Protein AF-A0A959ECT2-F1 (afdb_monomer)

pLDDT: mean 90.68, std 5.18, range [66.0, 97.31]

Secondary structure (DSSP, 8-state):
-HHHHHHHHHHTHHHHHHHHHHHHHHHHHHHHHHHH--SS--HHHHHHHHHHHHTT----HHHHHHHHHHHHHHHHHHHHHHHHHHHHHHHHHT-

Sequence (95 aa):
MVGFGLFQVASDFKGSLKGILGFGFLLVIFFITYSMASGEATPYIQGAIDKFETAGAVFTSNNLKFISGGISTAVALVVIAAVAFIFAEVRNLFK

Structure (mmCIF, N/CA/C/O backbone):
data_AF-A0A959ECT2-F1
#
_entry.id   AF-A0A959ECT2-F1
#
loop_
_atom_site.group_PDB
_atom_site.id
_atom_site.type_symbol
_atom_site.label_atom_id
_atom_site.label_alt_id
_atom_site.label_com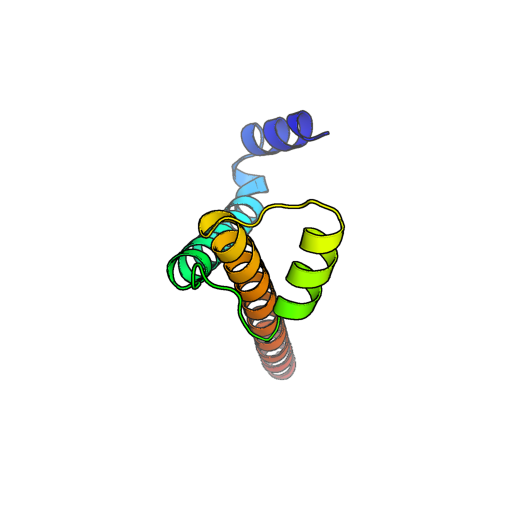p_id
_atom_site.label_asym_id
_atom_site.label_entity_id
_atom_site.label_seq_id
_atom_site.pdbx_PDB_ins_code
_atom_site.Cartn_x
_atom_site.Cartn_y
_atom_site.Cartn_z
_atom_site.occupancy
_atom_site.B_iso_or_equiv
_atom_site.auth_seq_id
_atom_site.auth_comp_id
_atom_site.auth_asym_id
_atom_site.auth_atom_id
_atom_site.pdbx_PDB_model_num
ATOM 1 N N . MET A 1 1 ? 15.638 9.312 9.270 1.00 66.00 1 MET A N 1
ATOM 2 C CA . MET A 1 1 ? 15.541 8.440 8.073 1.00 66.00 1 MET A CA 1
ATOM 3 C C . MET A 1 1 ? 14.621 9.024 7.001 1.00 66.00 1 MET A C 1
ATOM 5 O O . MET A 1 1 ? 15.066 9.141 5.871 1.00 66.00 1 MET A O 1
ATOM 9 N N . VAL A 1 2 ? 13.406 9.483 7.336 1.00 79.31 2 VAL A N 1
ATOM 10 C CA . VAL A 1 2 ? 12.469 10.094 6.360 1.00 79.31 2 VAL A CA 1
ATOM 11 C C . VAL A 1 2 ?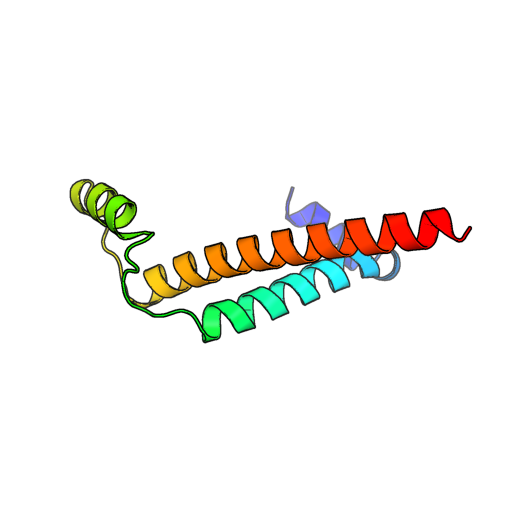 13.047 11.338 5.658 1.00 79.31 2 VAL A C 1
ATOM 13 O O . VAL A 1 2 ? 12.985 11.429 4.438 1.00 79.31 2 VAL A O 1
ATOM 16 N N . GLY A 1 3 ? 13.689 12.256 6.394 1.00 83.69 3 GLY A N 1
ATOM 17 C CA . GLY A 1 3 ? 14.266 13.480 5.808 1.00 83.69 3 GLY A CA 1
ATOM 18 C C . GLY A 1 3 ? 15.392 13.241 4.793 1.00 83.69 3 GLY A C 1
ATOM 19 O O . GLY A 1 3 ? 15.474 13.947 3.796 1.00 83.69 3 GLY A O 1
ATOM 20 N N . PHE A 1 4 ? 16.215 12.207 4.995 1.00 87.12 4 PHE A N 1
ATOM 21 C CA . PHE A 1 4 ? 17.266 11.826 4.044 1.00 87.12 4 PHE A CA 1
ATOM 22 C C . PHE A 1 4 ? 16.674 11.270 2.740 1.00 87.12 4 PHE A C 1
ATOM 24 O O . PHE A 1 4 ? 17.104 11.658 1.660 1.00 87.12 4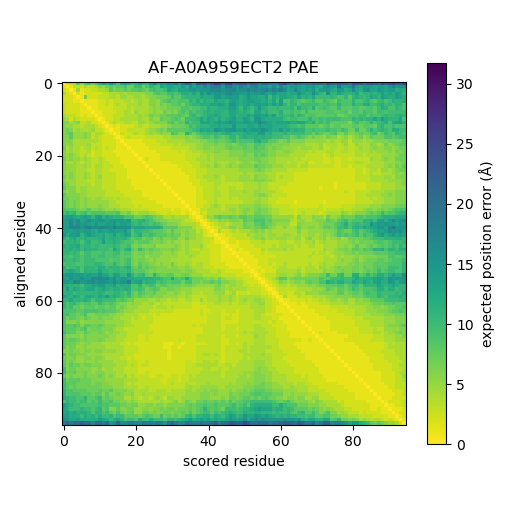 PHE A O 1
ATOM 31 N N . GLY A 1 5 ? 15.636 10.429 2.834 1.00 83.69 5 GLY A N 1
ATOM 32 C CA . GLY A 1 5 ? 14.927 9.922 1.656 1.00 83.69 5 GLY A CA 1
ATOM 33 C C . GLY A 1 5 ? 14.272 11.039 0.839 1.00 83.69 5 GLY A C 1
ATOM 34 O O . GLY A 1 5 ? 14.384 11.052 -0.383 1.00 83.69 5 GLY A O 1
ATOM 35 N N . LEU A 1 6 ? 13.658 12.023 1.506 1.00 87.19 6 LEU A N 1
ATOM 36 C CA . LEU A 1 6 ? 13.087 13.197 0.835 1.00 87.19 6 LEU A CA 1
ATOM 37 C C . LEU A 1 6 ? 14.161 14.074 0.176 1.00 87.19 6 LEU A C 1
ATOM 39 O O . LEU A 1 6 ? 13.968 14.516 -0.954 1.00 87.19 6 LEU A O 1
ATOM 43 N N . PHE A 1 7 ? 15.301 14.286 0.843 1.00 90.31 7 PHE A N 1
ATOM 44 C CA . PHE A 1 7 ? 16.436 15.007 0.261 1.00 90.31 7 PHE A CA 1
ATOM 45 C C . PHE A 1 7 ? 16.950 14.308 -1.000 1.00 90.31 7 PHE A C 1
ATOM 47 O O . PHE A 1 7 ? 17.151 1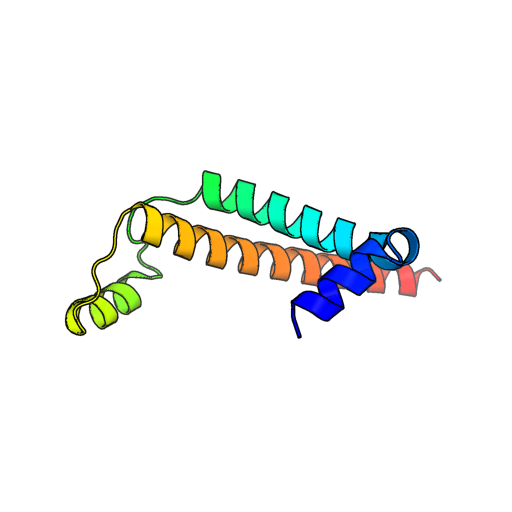4.954 -2.019 1.00 90.31 7 PHE A O 1
ATOM 54 N N . GLN A 1 8 ? 17.085 12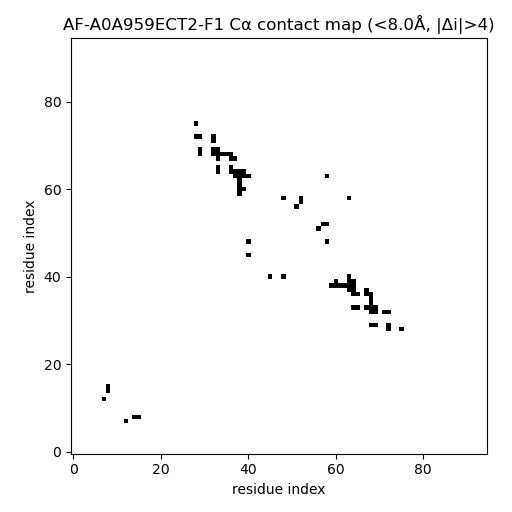.983 -0.971 1.00 84.50 8 GLN A N 1
ATOM 55 C CA . GLN A 1 8 ? 17.578 12.218 -2.111 1.00 84.50 8 GLN A CA 1
ATOM 56 C C . GLN A 1 8 ? 16.606 12.231 -3.300 1.00 84.50 8 GLN A C 1
ATOM 58 O O . GLN A 1 8 ? 17.044 12.363 -4.439 1.00 84.50 8 GLN A O 1
ATOM 63 N N . VAL A 1 9 ? 15.294 12.194 -3.043 1.00 87.69 9 VAL A N 1
ATOM 64 C CA . VAL A 1 9 ? 14.269 12.380 -4.084 1.00 87.69 9 VAL A CA 1
ATOM 65 C C . VAL A 1 9 ? 14.323 13.787 -4.688 1.00 87.69 9 VAL A C 1
ATOM 67 O O . VAL A 1 9 ? 14.155 13.937 -5.896 1.00 87.69 9 VAL A O 1
ATOM 70 N N . ALA A 1 10 ? 14.573 14.816 -3.874 1.00 87.44 10 ALA A N 1
ATOM 71 C CA . ALA A 1 10 ? 14.688 16.193 -4.351 1.00 87.44 10 ALA A CA 1
ATOM 72 C C . ALA A 1 10 ? 15.991 16.441 -5.134 1.00 87.44 10 ALA A C 1
ATOM 74 O O . ALA A 1 10 ? 15.973 17.117 -6.160 1.00 87.44 10 ALA A O 1
ATOM 75 N N . SER A 1 11 ? 17.117 15.892 -4.670 1.00 90.56 11 SER A N 1
ATOM 76 C CA . SER A 1 11 ? 18.431 16.065 -5.298 1.00 90.56 11 SER A CA 1
ATOM 77 C C . SER A 1 11 ? 18.617 15.219 -6.559 1.00 90.56 11 SER A C 1
ATOM 79 O O . SER A 1 11 ? 19.281 15.673 -7.487 1.00 90.56 11 SER A O 1
ATOM 81 N N . ASP A 1 12 ? 18.017 14.026 -6.628 1.00 90.69 12 ASP A N 1
ATOM 82 C CA . ASP A 1 12 ? 18.014 13.167 -7.818 1.00 90.69 12 ASP A CA 1
ATOM 83 C C . ASP A 1 12 ? 16.583 12.824 -8.252 1.00 90.69 12 ASP A C 1
ATOM 85 O O . ASP A 1 12 ? 16.107 11.681 -8.204 1.00 90.69 12 ASP A O 1
ATOM 89 N N . PHE A 1 13 ? 15.872 13.861 -8.689 1.00 88.88 13 PHE A N 1
ATOM 90 C CA . PHE A 1 13 ? 14.485 13.746 -9.129 1.00 88.88 13 PHE A CA 1
ATOM 91 C C . PHE A 1 13 ? 14.333 12.815 -10.338 1.00 88.88 13 PHE A C 1
ATOM 93 O O . PHE A 1 13 ? 13.396 12.016 -10.415 1.00 88.88 13 PHE A O 1
ATOM 100 N N . LYS A 1 14 ? 15.278 12.883 -11.285 1.00 89.44 14 LYS A N 1
ATOM 101 C CA . LYS A 1 14 ? 15.239 12.072 -12.507 1.00 89.44 14 LYS A CA 1
ATOM 102 C C . LYS A 1 14 ? 15.499 10.595 -12.204 1.00 89.44 14 LYS A C 1
ATOM 104 O O . LYS A 1 14 ? 14.786 9.750 -12.744 1.00 89.44 14 LYS A O 1
ATOM 109 N N . GLY A 1 15 ? 16.458 10.278 -11.329 1.00 89.31 15 GLY A N 1
ATOM 110 C CA . GLY A 1 15 ? 16.704 8.912 -10.863 1.00 89.31 15 GLY A CA 1
ATOM 111 C C . GLY A 1 15 ? 15.533 8.345 -10.058 1.00 89.31 15 GLY A C 1
ATOM 112 O O . GLY A 1 15 ? 15.184 7.171 -10.193 1.00 89.31 15 GLY A O 1
ATOM 113 N N . SER A 1 16 ? 14.842 9.204 -9.309 1.00 91.19 16 SER A N 1
ATOM 114 C CA . SER A 1 16 ? 13.697 8.833 -8.469 1.00 91.19 16 SER A CA 1
ATOM 115 C C . SER A 1 16 ? 12.371 8.708 -9.227 1.00 91.19 16 SER A C 1
ATOM 117 O O . SER A 1 16 ? 11.384 8.238 -8.657 1.00 91.19 16 SER A O 1
ATOM 119 N N . LEU A 1 17 ? 12.321 9.077 -10.512 1.00 91.94 17 LEU A N 1
ATOM 120 C CA . LEU A 1 17 ? 11.077 9.204 -11.277 1.00 91.94 17 LEU A CA 1
ATOM 121 C C . LEU A 1 17 ? 10.228 7.923 -11.283 1.00 91.94 17 LEU A C 1
ATOM 123 O O . LEU A 1 17 ? 9.010 7.995 -11.154 1.00 91.94 17 LEU A O 1
ATOM 127 N N . LYS A 1 18 ? 10.852 6.741 -11.372 1.00 89.69 18 LYS A N 1
ATOM 128 C CA . LYS A 1 18 ? 10.126 5.458 -11.311 1.00 89.69 18 LYS A CA 1
ATOM 129 C C . LYS A 1 18 ? 9.460 5.234 -9.951 1.00 89.69 18 LYS A C 1
ATOM 131 O O . LYS A 1 18 ? 8.328 4.763 -9.903 1.00 89.69 18 LYS A O 1
ATOM 136 N N . GLY A 1 19 ? 10.144 5.591 -8.863 1.00 89.06 19 GLY A N 1
ATOM 137 C CA . GLY A 1 19 ? 9.597 5.506 -7.509 1.00 89.06 19 GLY A CA 1
ATOM 138 C C . GLY A 1 19 ? 8.456 6.498 -7.294 1.00 89.06 19 GLY A C 1
ATOM 139 O O . GLY A 1 19 ? 7.414 6.125 -6.765 1.00 89.06 19 GLY A O 1
ATOM 140 N N . ILE A 1 20 ? 8.614 7.731 -7.788 1.00 92.25 20 ILE A N 1
ATOM 141 C CA . ILE A 1 20 ? 7.575 8.769 -7.737 1.00 92.25 20 ILE A CA 1
ATOM 142 C C . ILE A 1 20 ? 6.332 8.328 -8.515 1.00 92.25 20 ILE A C 1
ATOM 144 O O . ILE A 1 20 ? 5.224 8.427 -7.996 1.00 92.25 20 ILE A O 1
ATOM 148 N N . LEU A 1 21 ? 6.500 7.804 -9.732 1.00 94.06 21 LEU A N 1
ATOM 149 C CA . LEU A 1 21 ? 5.388 7.301 -10.542 1.00 94.06 21 LEU A CA 1
ATOM 150 C C . LEU A 1 21 ? 4.691 6.108 -9.878 1.00 94.06 21 LEU A C 1
ATOM 152 O O . LEU A 1 21 ? 3.465 6.067 -9.850 1.00 94.06 21 LEU A O 1
ATOM 156 N N . GLY A 1 22 ? 5.450 5.170 -9.301 1.00 92.81 22 GLY A N 1
ATOM 157 C CA . GLY A 1 22 ? 4.884 4.043 -8.554 1.00 92.81 22 GLY A CA 1
ATOM 158 C C . GLY A 1 22 ? 4.082 4.493 -7.330 1.00 92.81 22 GLY A C 1
ATOM 159 O O . GLY A 1 22 ? 2.963 4.030 -7.116 1.00 92.81 22 GLY A O 1
ATOM 160 N N . PHE A 1 23 ? 4.610 5.448 -6.562 1.00 92.94 23 PHE A N 1
ATOM 161 C CA . PHE A 1 23 ? 3.906 6.031 -5.422 1.00 92.94 23 PHE A CA 1
ATOM 162 C C . PHE A 1 23 ? 2.659 6.816 -5.852 1.00 92.94 23 PHE A C 1
ATOM 164 O O . PHE A 1 23 ? 1.596 6.653 -5.261 1.00 92.94 23 PHE A O 1
ATOM 171 N N . GLY A 1 24 ? 2.755 7.612 -6.919 1.00 96.06 24 GLY A N 1
ATOM 172 C CA . GLY A 1 24 ? 1.616 8.326 -7.492 1.00 96.06 24 GLY A CA 1
ATOM 173 C C . GLY A 1 24 ? 0.508 7.376 -7.948 1.00 96.06 24 GLY A C 1
ATOM 174 O O . GLY A 1 24 ? -0.659 7.600 -7.643 1.00 96.06 24 GLY A O 1
ATOM 175 N N . PHE A 1 25 ? 0.864 6.271 -8.604 1.00 95.38 25 PHE A N 1
ATOM 176 C CA . PHE A 1 25 ? -0.089 5.235 -8.996 1.00 95.38 25 PHE A CA 1
ATOM 177 C C . PHE A 1 25 ? -0.776 4.585 -7.784 1.00 95.38 25 PHE A C 1
ATOM 179 O O . PHE A 1 25 ? -1.996 4.419 -7.784 1.00 95.38 25 PHE A O 1
ATOM 186 N N . LEU A 1 26 ? -0.023 4.290 -6.718 1.00 95.06 26 LEU A N 1
ATOM 187 C CA . LEU A 1 26 ? -0.583 3.798 -5.458 1.00 95.06 26 LEU A CA 1
ATOM 188 C C . LEU A 1 26 ? -1.581 4.795 -4.860 1.00 95.06 26 LEU A C 1
ATOM 190 O O . LEU A 1 26 ? -2.671 4.389 -4.461 1.00 95.06 26 LEU A O 1
ATOM 194 N N . LEU A 1 27 ? -1.244 6.088 -4.832 1.00 95.94 27 LEU A N 1
ATOM 195 C CA . LEU A 1 27 ? -2.149 7.129 -4.341 1.00 95.94 27 LEU A CA 1
ATOM 196 C C . LEU A 1 27 ? -3.436 7.211 -5.163 1.00 95.94 27 LEU A C 1
ATOM 198 O O . LEU A 1 27 ? -4.503 7.396 -4.586 1.00 95.94 27 LEU A O 1
ATOM 202 N N . VAL A 1 28 ? -3.361 7.038 -6.484 1.00 96.81 28 VAL A N 1
ATOM 203 C CA . VAL A 1 28 ? -4.547 7.006 -7.353 1.00 96.81 28 VAL A CA 1
ATOM 204 C C . VAL A 1 28 ? -5.445 5.816 -7.008 1.00 96.81 28 VAL A C 1
ATOM 206 O O . VAL A 1 28 ? -6.646 6.000 -6.821 1.00 96.81 28 VAL A O 1
ATOM 209 N N . ILE A 1 29 ? -4.885 4.611 -6.860 1.00 96.06 29 ILE A N 1
ATOM 210 C CA . ILE A 1 29 ? -5.665 3.424 -6.463 1.00 96.06 29 ILE A CA 1
ATOM 211 C C . ILE A 1 29 ? -6.286 3.628 -5.080 1.00 96.06 29 ILE A C 1
ATOM 213 O O . ILE A 1 29 ? -7.473 3.353 -4.886 1.00 96.06 29 ILE A O 1
ATOM 217 N N . PHE A 1 30 ? -5.505 4.135 -4.126 1.00 95.31 30 PHE A N 1
ATOM 218 C CA . PHE A 1 30 ? -6.002 4.422 -2.787 1.00 95.31 30 PHE A CA 1
ATOM 219 C C . PHE A 1 30 ? -7.134 5.444 -2.818 1.00 95.31 30 PHE A C 1
ATOM 221 O O . PHE A 1 30 ? -8.164 5.235 -2.193 1.00 95.31 30 PHE A O 1
ATOM 228 N N . PHE A 1 31 ? -7.000 6.514 -3.599 1.00 96.00 31 PHE A N 1
ATOM 229 C CA . PHE A 1 31 ? -8.040 7.525 -3.727 1.00 96.00 31 PHE A CA 1
ATOM 230 C C . PHE A 1 31 ? -9.338 6.958 -4.314 1.00 96.00 31 PHE A C 1
ATOM 232 O O . PHE A 1 31 ? -10.418 7.268 -3.809 1.00 96.00 31 PHE A O 1
ATOM 239 N N . ILE A 1 32 ? -9.249 6.105 -5.339 1.00 95.50 32 ILE A N 1
ATOM 240 C CA . ILE A 1 32 ? -10.416 5.451 -5.950 1.00 95.50 32 ILE A CA 1
ATOM 241 C C . ILE A 1 32 ? -11.095 4.528 -4.934 1.00 95.50 32 ILE A C 1
ATOM 243 O O . ILE A 1 32 ? -12.286 4.667 -4.662 1.00 95.50 32 ILE A O 1
ATOM 247 N N . THR A 1 33 ? -10.335 3.615 -4.331 1.00 93.88 33 THR A N 1
ATOM 248 C CA . THR A 1 33 ? -10.876 2.633 -3.378 1.00 93.88 33 THR A CA 1
ATOM 249 C C . THR A 1 33 ? -11.402 3.288 -2.104 1.00 93.88 33 THR A C 1
ATOM 251 O O . THR A 1 33 ? -12.466 2.909 -1.626 1.00 93.88 33 THR A O 1
ATOM 254 N N . TYR A 1 34 ? -10.724 4.315 -1.585 1.00 92.69 34 TYR A N 1
ATOM 255 C CA . TYR A 1 34 ? -11.215 5.128 -0.479 1.00 92.69 34 TYR A CA 1
ATOM 256 C C . TYR A 1 34 ? -12.509 5.838 -0.862 1.00 92.69 34 TYR A C 1
ATOM 258 O O . TYR A 1 34 ? -13.470 5.777 -0.109 1.00 92.69 34 TYR A O 1
ATOM 266 N N . SER A 1 35 ? -12.581 6.472 -2.036 1.00 92.94 35 SER A N 1
ATOM 267 C CA . SER A 1 35 ? -13.799 7.150 -2.503 1.00 92.94 35 SER A CA 1
ATOM 268 C C . SER A 1 35 ? -15.000 6.203 -2.576 1.00 92.94 35 SER A C 1
ATOM 270 O O . SER A 1 35 ? -16.100 6.602 -2.192 1.00 92.94 35 SER A O 1
ATOM 272 N N . MET A 1 36 ? -14.766 4.953 -2.988 1.00 90.38 36 MET A N 1
ATOM 273 C CA . MET A 1 36 ? -15.769 3.886 -3.081 1.00 90.38 36 MET A CA 1
ATOM 274 C C . MET A 1 36 ? -16.080 3.185 -1.749 1.00 90.38 36 MET A C 1
ATOM 276 O O . MET A 1 36 ? -17.094 2.498 -1.655 1.00 90.38 36 MET A O 1
ATOM 280 N N . ALA A 1 37 ? -15.229 3.321 -0.730 1.00 89.19 37 ALA A N 1
ATOM 281 C CA . ALA A 1 37 ? -15.408 2.626 0.537 1.00 89.19 37 ALA A CA 1
ATOM 282 C C . ALA A 1 37 ? -16.630 3.153 1.308 1.00 89.19 37 ALA A C 1
ATOM 284 O O . ALA A 1 37 ? -16.867 4.366 1.396 1.00 89.19 37 ALA A O 1
ATOM 285 N N . SER A 1 38 ? -17.389 2.227 1.901 1.00 83.38 38 SER A N 1
ATOM 286 C CA . SER A 1 38 ? -18.470 2.550 2.828 1.00 83.38 38 SER A CA 1
ATOM 287 C C . SER A 1 38 ? -17.902 3.099 4.133 1.00 83.38 38 SER A C 1
ATOM 289 O O . SER A 1 38 ? -16.862 2.661 4.621 1.00 83.38 38 SER A O 1
ATOM 291 N N . GLY A 1 39 ? -18.618 4.052 4.722 1.00 82.88 39 GLY A N 1
ATOM 292 C CA . GLY A 1 39 ? -18.333 4.559 6.063 1.00 82.88 39 GLY A CA 1
ATOM 293 C C . GLY A 1 39 ? -18.934 3.702 7.182 1.00 82.88 39 GLY A C 1
ATOM 294 O O . GLY A 1 39 ? -19.030 4.162 8.317 1.00 82.88 39 GLY A O 1
ATOM 295 N N . GLU A 1 40 ? -19.377 2.494 6.847 1.00 84.69 40 GLU A N 1
ATOM 296 C CA . GLU A 1 40 ? -20.046 1.546 7.731 1.00 84.69 40 GLU A CA 1
ATOM 297 C C . GLU A 1 40 ? -19.182 0.299 7.908 1.00 84.69 40 GLU A C 1
ATOM 299 O O . GLU A 1 40 ? -18.353 -0.032 7.051 1.00 84.69 40 GLU A O 1
ATOM 304 N N . ALA A 1 41 ? -19.389 -0.394 9.024 1.00 80.19 41 ALA A N 1
ATOM 305 C CA . ALA A 1 41 ? -18.709 -1.642 9.309 1.00 80.19 41 ALA A CA 1
ATOM 306 C C . ALA A 1 41 ? -19.154 -2.723 8.317 1.00 80.19 41 ALA A C 1
ATOM 308 O O . ALA A 1 41 ? -20.339 -3.023 8.181 1.00 80.19 41 ALA A O 1
ATOM 309 N N . THR A 1 42 ? -18.191 -3.317 7.613 1.00 82.88 42 THR A N 1
ATOM 310 C CA . THR A 1 42 ? -18.473 -4.486 6.777 1.00 82.88 42 THR A CA 1
ATOM 311 C C . THR A 1 42 ? -18.410 -5.760 7.623 1.00 82.88 42 THR A C 1
ATOM 313 O O . THR A 1 42 ? -17.644 -5.810 8.594 1.00 82.88 42 THR A O 1
ATOM 316 N N . PRO A 1 43 ? -19.120 -6.837 7.236 1.00 85.19 43 PRO A N 1
ATOM 317 C CA . PRO A 1 43 ? -19.065 -8.111 7.958 1.00 85.19 43 PRO A CA 1
ATOM 318 C C . PRO A 1 43 ? -17.640 -8.663 8.122 1.00 85.19 43 PRO A C 1
ATOM 320 O O . PRO A 1 43 ? -17.343 -9.347 9.096 1.00 85.19 43 PRO A O 1
ATOM 323 N N . TYR A 1 44 ? -16.738 -8.328 7.194 1.00 83.56 44 TYR A N 1
ATOM 324 C CA . TYR A 1 44 ? -15.344 -8.776 7.191 1.00 83.56 44 TYR A CA 1
ATOM 325 C C . TYR A 1 44 ? -14.482 -8.134 8.284 1.00 83.56 44 TYR A C 1
ATOM 327 O O . TYR A 1 44 ? -13.478 -8.718 8.684 1.00 83.56 44 TYR A O 1
ATOM 335 N N . ILE A 1 45 ? -14.846 -6.935 8.753 1.00 87.69 45 ILE A N 1
ATOM 336 C CA . ILE A 1 45 ? -14.084 -6.189 9.769 1.00 87.69 45 ILE A CA 1
ATOM 337 C C . ILE A 1 45 ? -14.819 -6.078 11.106 1.00 87.69 45 ILE A C 1
ATOM 339 O O . ILE A 1 45 ? -14.207 -5.646 12.081 1.00 87.69 45 ILE A O 1
ATOM 343 N N . GLN A 1 46 ? -16.086 -6.499 11.176 1.00 88.81 46 GLN A N 1
ATOM 344 C CA . GLN A 1 46 ? -16.921 -6.386 12.376 1.00 88.81 46 GLN A CA 1
ATOM 345 C C . GLN A 1 46 ? -16.250 -7.004 13.609 1.00 88.81 46 GLN A C 1
ATOM 347 O O . GLN A 1 46 ? -16.089 -6.329 14.615 1.00 88.81 46 GLN A O 1
ATOM 352 N N . GLY A 1 47 ? -15.726 -8.229 13.505 1.00 89.69 47 GLY A N 1
ATOM 353 C CA . GLY A 1 47 ? -15.062 -8.874 14.645 1.00 89.69 47 GLY A CA 1
ATOM 354 C C . GLY A 1 47 ? -13.796 -8.150 15.126 1.00 89.69 47 GLY A C 1
ATOM 355 O O . GLY A 1 47 ? -13.438 -8.236 16.301 1.00 89.69 47 GLY A O 1
ATOM 356 N N . ALA A 1 48 ? -13.111 -7.413 14.243 1.00 88.56 48 ALA A N 1
ATOM 357 C CA . ALA A 1 48 ? -11.998 -6.560 14.648 1.00 88.56 48 ALA A CA 1
ATOM 358 C C . ALA A 1 48 ? -12.509 -5.300 15.360 1.00 88.56 48 ALA A C 1
ATOM 360 O O . ALA A 1 48 ? -11.966 -4.942 16.402 1.00 88.56 48 ALA A O 1
ATOM 361 N N . ILE A 1 49 ? -13.562 -4.670 14.831 1.00 90.00 49 ILE A N 1
ATOM 362 C CA . ILE A 1 49 ? -14.223 -3.511 15.444 1.00 90.00 49 ILE A CA 1
ATOM 363 C C . ILE A 1 49 ? -14.679 -3.860 16.861 1.00 90.00 49 ILE A C 1
ATOM 365 O O . ILE A 1 49 ? -14.227 -3.210 17.798 1.00 90.00 49 ILE A O 1
ATOM 369 N N . ASP A 1 50 ? -15.433 -4.947 17.035 1.00 91.44 50 ASP A N 1
ATOM 370 C CA . ASP A 1 50 ? -15.962 -5.381 18.335 1.00 91.44 50 ASP A CA 1
ATOM 371 C C . ASP A 1 50 ? -14.839 -5.567 19.374 1.00 91.44 50 ASP A C 1
ATOM 373 O O . ASP A 1 50 ? -14.937 -5.153 20.536 1.00 91.44 50 ASP A O 1
ATOM 377 N N . LYS A 1 51 ? -13.710 -6.151 18.947 1.00 90.94 51 LYS A N 1
ATOM 378 C CA . LYS A 1 51 ? -12.531 -6.351 19.798 1.00 90.94 51 LYS A CA 1
ATOM 379 C C . LYS A 1 51 ? -11.898 -5.028 20.232 1.00 90.94 51 LYS A C 1
ATOM 381 O O . LYS A 1 51 ? -11.477 -4.901 21.381 1.00 90.94 51 LYS A O 1
ATOM 386 N N . PHE A 1 52 ? -11.790 -4.063 19.322 1.00 90.00 52 PHE A N 1
ATOM 387 C CA . PHE A 1 52 ? -11.186 -2.765 19.614 1.00 90.00 52 PHE A CA 1
ATOM 388 C C . PHE A 1 52 ? -12.128 -1.844 20.398 1.00 90.00 52 PHE A C 1
ATOM 390 O O . PHE A 1 52 ? -11.658 -1.122 21.274 1.00 90.00 52 PHE A O 1
ATOM 397 N N . GLU A 1 53 ? -13.439 -1.914 20.166 1.00 89.69 53 GLU A N 1
ATOM 398 C CA . GLU A 1 53 ? -14.443 -1.200 20.964 1.00 89.69 53 GLU A CA 1
ATOM 399 C C . GLU A 1 53 ? -14.457 -1.690 22.414 1.00 89.69 53 GLU A C 1
ATOM 401 O O . GLU A 1 53 ? -14.472 -0.879 23.339 1.00 89.69 53 GLU A O 1
ATOM 406 N N . THR A 1 54 ? -14.313 -3.001 22.636 1.00 91.38 54 THR A N 1
ATOM 407 C CA . THR A 1 54 ? -14.167 -3.571 23.990 1.00 91.38 54 THR A CA 1
ATOM 408 C C . THR A 1 54 ? -12.908 -3.055 24.706 1.00 91.38 54 THR A C 1
ATOM 410 O O . THR A 1 54 ? -12.876 -2.966 25.932 1.00 91.38 54 THR A O 1
ATOM 413 N N . ALA A 1 55 ? -11.871 -2.673 23.954 1.00 87.88 55 ALA A N 1
ATOM 414 C CA . ALA A 1 55 ? -10.652 -2.052 24.474 1.00 87.88 55 ALA A CA 1
ATOM 415 C C . ALA A 1 55 ? -10.749 -0.515 24.610 1.00 87.88 55 ALA A C 1
ATOM 417 O O . ALA A 1 55 ? -9.758 0.128 24.960 1.00 87.88 55 ALA A O 1
ATOM 418 N N . GLY A 1 56 ? -11.920 0.077 24.342 1.00 87.88 56 GLY A N 1
ATOM 419 C CA . GLY A 1 56 ? -12.191 1.511 24.470 1.00 87.88 56 GLY A CA 1
ATOM 420 C C . GLY A 1 56 ? -11.912 2.344 23.214 1.00 87.88 56 GLY A C 1
ATOM 421 O O . GLY A 1 56 ? -11.894 3.572 23.296 1.00 87.88 56 GLY A O 1
ATOM 422 N N . ALA A 1 57 ? -11.677 1.721 22.056 1.00 87.00 57 ALA A N 1
ATOM 423 C CA . ALA A 1 57 ? -11.540 2.453 20.799 1.00 87.00 57 ALA A CA 1
ATOM 424 C C . ALA A 1 57 ? -12.905 2.952 20.302 1.00 87.00 57 ALA A C 1
ATOM 426 O O . ALA A 1 57 ? -13.906 2.251 20.404 1.00 87.00 57 ALA A O 1
ATOM 427 N N . VAL A 1 58 ? -12.933 4.149 19.714 1.00 86.94 58 VAL A N 1
ATOM 428 C CA . VAL A 1 58 ? -14.138 4.721 19.097 1.00 86.94 58 VAL A CA 1
ATOM 429 C C . VAL A 1 58 ? -13.940 4.777 17.590 1.00 86.94 58 VAL A C 1
ATOM 431 O O . VAL A 1 58 ? -13.013 5.427 17.094 1.00 86.94 58 VAL A O 1
ATOM 434 N N . PHE A 1 59 ? -14.823 4.113 16.848 1.00 86.56 59 PHE A N 1
ATOM 435 C CA . PHE A 1 59 ? -14.805 4.145 15.393 1.00 86.56 59 PHE A CA 1
ATOM 436 C C . PHE A 1 59 ? -15.729 5.238 14.867 1.00 86.56 59 PHE A C 1
ATOM 438 O O . PHE A 1 59 ? -16.914 5.300 15.179 1.00 86.56 59 PHE A O 1
ATOM 445 N N . THR A 1 60 ? -15.170 6.118 14.041 1.00 89.12 60 THR A N 1
ATOM 446 C CA . THR A 1 60 ? -15.939 7.086 13.259 1.00 89.12 60 THR A CA 1
ATOM 447 C C . THR A 1 60 ? -16.127 6.559 11.842 1.00 89.12 60 THR A C 1
ATOM 449 O O . THR A 1 60 ? -15.340 5.739 11.360 1.00 89.12 60 THR A O 1
ATOM 452 N N . SER A 1 61 ? -17.123 7.086 11.132 1.00 87.31 61 SER A N 1
ATOM 453 C CA . SER A 1 61 ? -17.369 6.719 9.735 1.00 87.31 61 SER A CA 1
ATOM 454 C C . SER A 1 61 ? -16.142 6.952 8.837 1.00 87.31 61 SER A C 1
ATOM 456 O O . SER A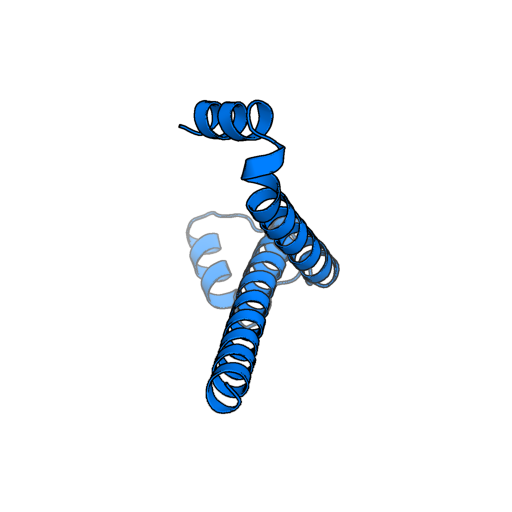 1 61 ? -15.807 6.114 7.999 1.00 87.31 61 SER A O 1
ATOM 458 N N . ASN A 1 62 ? -15.387 8.033 9.077 1.00 89.69 6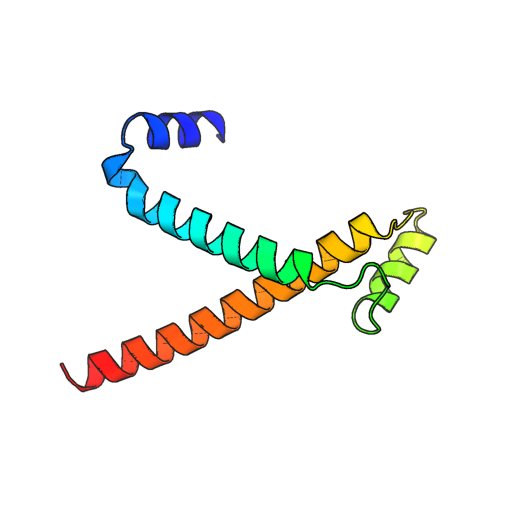2 ASN A N 1
ATOM 459 C CA . ASN A 1 62 ? -14.141 8.303 8.355 1.00 89.69 62 ASN A CA 1
ATOM 460 C C . ASN A 1 62 ? -13.046 7.272 8.661 1.00 89.69 62 ASN A C 1
ATOM 462 O O . ASN A 1 62 ? -12.342 6.853 7.743 1.00 89.69 62 ASN A O 1
ATOM 466 N N . ASN A 1 63 ? -12.912 6.833 9.916 1.00 90.12 63 ASN A N 1
ATOM 467 C CA . ASN A 1 63 ? -11.928 5.811 10.283 1.00 90.12 63 ASN A CA 1
ATOM 468 C C . ASN A 1 63 ? -12.249 4.478 9.595 1.00 90.12 63 ASN A C 1
ATOM 470 O O . ASN A 1 63 ? -11.357 3.837 9.044 1.00 90.12 63 ASN A O 1
ATOM 474 N N . LEU A 1 64 ? -13.526 4.088 9.567 1.00 90.75 64 LEU A N 1
ATOM 475 C CA . LEU A 1 64 ? -13.978 2.865 8.900 1.00 90.75 64 LEU A CA 1
ATOM 476 C C . LEU A 1 64 ? -13.773 2.925 7.385 1.00 90.75 64 LEU A C 1
ATOM 478 O O . LEU A 1 64 ? -13.304 1.953 6.787 1.00 90.75 64 LEU A O 1
ATOM 482 N N . LYS A 1 65 ? -14.042 4.085 6.778 1.00 91.38 65 LYS A N 1
ATOM 483 C CA . LYS A 1 65 ? -13.785 4.333 5.357 1.00 91.38 65 LYS A CA 1
ATOM 484 C C . LYS A 1 65 ? -12.294 4.245 5.028 1.00 91.38 65 LYS A C 1
ATOM 486 O O . LYS A 1 65 ? -11.916 3.643 4.025 1.00 91.38 65 LYS A O 1
ATOM 491 N N . PHE A 1 66 ? -11.440 4.787 5.895 1.00 91.44 66 PHE A N 1
ATOM 492 C CA . PHE A 1 66 ? -9.988 4.724 5.743 1.00 91.44 66 PHE A CA 1
ATOM 493 C C . PHE A 1 66 ? -9.459 3.289 5.835 1.00 91.44 66 PHE A C 1
ATOM 495 O O . PHE A 1 66 ? -8.704 2.856 4.965 1.00 91.44 66 PHE A O 1
ATOM 502 N N . ILE A 1 67 ? -9.904 2.528 6.840 1.00 91.50 67 ILE A N 1
ATOM 503 C CA . ILE A 1 67 ? -9.535 1.117 7.018 1.00 91.50 67 ILE A CA 1
ATOM 504 C C . ILE A 1 67 ? -9.989 0.293 5.807 1.00 91.50 67 ILE A C 1
ATOM 506 O O . ILE A 1 67 ? -9.182 -0.406 5.193 1.00 91.50 67 ILE A O 1
ATOM 510 N N . SER A 1 68 ? -11.259 0.413 5.418 1.00 90.38 68 SER A N 1
ATOM 511 C CA . SER A 1 68 ? -11.839 -0.359 4.312 1.00 90.38 68 SER A CA 1
ATOM 512 C C . SER A 1 68 ? -11.214 0.001 2.961 1.00 90.38 68 SER A C 1
ATOM 514 O O . SER A 1 68 ? -10.917 -0.887 2.157 1.00 90.38 68 SER A O 1
ATOM 516 N N . GLY A 1 69 ? -10.950 1.289 2.719 1.00 91.94 69 GLY A N 1
ATOM 517 C CA . GLY A 1 69 ? -10.234 1.763 1.534 1.00 91.94 69 GLY A CA 1
ATOM 518 C C . GLY A 1 69 ? -8.796 1.243 1.479 1.00 91.94 69 GLY A C 1
ATOM 519 O O . GLY A 1 69 ? -8.347 0.773 0.434 1.00 91.94 69 GLY A O 1
ATOM 520 N N . GLY A 1 70 ? -8.094 1.231 2.616 1.00 92.19 70 GLY A N 1
ATOM 521 C CA . GLY A 1 70 ? -6.744 0.673 2.731 1.00 92.19 70 GLY A CA 1
ATOM 522 C C . GLY A 1 70 ? -6.691 -0.828 2.440 1.00 92.19 70 GLY A C 1
ATOM 523 O O . GLY A 1 70 ? -5.863 -1.271 1.643 1.00 92.19 70 GLY A O 1
ATOM 524 N N . ILE A 1 71 ? -7.614 -1.608 3.011 1.00 92.25 71 ILE A N 1
ATOM 525 C CA . ILE A 1 71 ? -7.732 -3.048 2.731 1.00 92.25 71 ILE A CA 1
ATOM 526 C C . ILE A 1 71 ? -8.018 -3.277 1.242 1.00 92.25 71 ILE A C 1
ATOM 528 O O . ILE A 1 71 ? -7.342 -4.076 0.596 1.00 92.25 71 ILE A O 1
ATOM 532 N N . SER A 1 72 ? -8.967 -2.536 0.670 1.00 91.94 72 SER A N 1
ATOM 533 C CA . SER A 1 72 ? -9.331 -2.657 -0.748 1.00 91.94 72 SER A CA 1
ATOM 534 C C . SER A 1 72 ? -8.171 -2.291 -1.678 1.00 91.94 72 SER A C 1
ATOM 536 O O . SER A 1 72 ? -7.956 -2.953 -2.691 1.00 91.94 72 SER A O 1
ATOM 538 N N . THR A 1 73 ? -7.370 -1.286 -1.309 1.00 94.81 73 THR A N 1
ATOM 539 C CA . THR A 1 73 ? -6.131 -0.934 -2.020 1.00 94.81 73 THR A CA 1
ATOM 540 C C . THR A 1 73 ? -5.142 -2.090 -2.010 1.00 94.81 73 THR A C 1
ATOM 542 O O . THR A 1 73 ? -4.591 -2.433 -3.053 1.00 94.81 73 THR A O 1
ATOM 545 N N . ALA A 1 74 ? -4.925 -2.717 -0.850 1.00 94.75 74 ALA A N 1
ATOM 546 C CA . ALA A 1 74 ? -4.013 -3.849 -0.734 1.00 94.75 74 ALA A CA 1
ATOM 547 C C . ALA A 1 74 ? -4.470 -5.024 -1.612 1.00 94.75 74 ALA A C 1
ATOM 549 O O . ALA A 1 74 ? -3.669 -5.571 -2.367 1.00 94.75 74 ALA A O 1
ATOM 550 N N . VAL A 1 75 ? -5.764 -5.357 -1.583 1.00 94.38 75 VAL A N 1
ATOM 551 C CA . VAL A 1 75 ? -6.344 -6.396 -2.448 1.00 9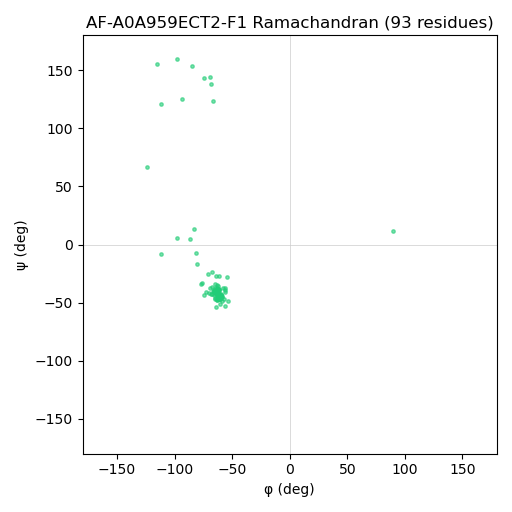4.38 75 VAL A CA 1
ATOM 552 C C . VAL A 1 75 ? -6.144 -6.053 -3.927 1.00 94.38 75 VAL A C 1
ATOM 554 O O . VAL A 1 75 ? -5.696 -6.903 -4.695 1.00 94.38 75 VAL A O 1
ATOM 557 N N . ALA A 1 76 ? -6.395 -4.804 -4.331 1.00 95.12 76 ALA A N 1
ATOM 558 C CA . ALA A 1 76 ? -6.180 -4.362 -5.707 1.00 95.12 76 ALA A CA 1
ATOM 559 C C . ALA A 1 76 ? -4.713 -4.515 -6.144 1.00 95.12 76 ALA A C 1
ATOM 561 O O . ALA A 1 76 ? -4.445 -5.019 -7.233 1.00 95.12 76 ALA A O 1
ATOM 562 N N . LEU A 1 77 ? -3.755 -4.142 -5.289 1.00 95.81 77 LEU A N 1
ATOM 563 C CA . LEU A 1 77 ? -2.327 -4.295 -5.579 1.00 95.81 77 LEU A CA 1
ATOM 564 C C . LEU A 1 77 ? -1.908 -5.764 -5.698 1.00 95.81 77 LEU A C 1
ATOM 566 O O . LEU A 1 77 ? -1.104 -6.085 -6.570 1.00 95.81 77 LEU A O 1
ATOM 570 N N . VAL A 1 78 ? -2.469 -6.660 -4.881 1.00 96.88 78 VAL A N 1
ATOM 571 C CA . VAL A 1 78 ? -2.225 -8.108 -4.992 1.00 96.88 78 VAL A CA 1
ATOM 572 C C . VAL A 1 78 ? -2.723 -8.643 -6.335 1.00 96.88 78 VAL A C 1
ATOM 574 O O . VAL A 1 78 ? -1.996 -9.371 -7.010 1.00 96.88 78 VAL A O 1
ATOM 577 N N . VAL A 1 79 ? -3.924 -8.244 -6.764 1.00 96.50 79 VAL A N 1
ATOM 578 C CA . VAL A 1 79 ? -4.470 -8.633 -8.075 1.00 96.50 79 VAL A CA 1
ATOM 579 C C . VAL A 1 79 ? -3.598 -8.094 -9.210 1.00 96.50 79 VAL A C 1
ATOM 581 O O . VAL A 1 79 ? -3.238 -8.845 -10.114 1.00 96.50 79 VAL A O 1
ATOM 584 N N . ILE A 1 80 ? -3.197 -6.820 -9.147 1.00 95.88 80 ILE A N 1
ATOM 585 C CA . ILE A 1 80 ? -2.303 -6.206 -10.140 1.00 95.88 80 ILE A CA 1
ATOM 586 C C . ILE A 1 80 ? -0.962 -6.945 -10.195 1.00 95.88 80 ILE A C 1
ATOM 588 O O . ILE A 1 80 ? -0.462 -7.210 -11.285 1.00 95.88 80 ILE A O 1
ATOM 592 N N . ALA A 1 81 ? -0.394 -7.314 -9.045 1.00 95.75 81 ALA A N 1
ATOM 593 C CA . ALA A 1 81 ? 0.854 -8.065 -8.980 1.00 95.75 81 ALA A CA 1
ATOM 594 C C . ALA A 1 81 ? 0.717 -9.452 -9.624 1.00 95.75 81 ALA A C 1
ATOM 596 O O . ALA A 1 81 ? 1.558 -9.829 -10.438 1.00 95.75 81 ALA A O 1
ATOM 597 N N . ALA A 1 82 ? -0.358 -10.187 -9.323 1.00 97.31 82 ALA A N 1
ATOM 598 C CA . ALA A 1 82 ? -0.624 -11.489 -9.931 1.00 97.31 82 ALA A CA 1
ATOM 599 C C . ALA A 1 82 ? -0.763 -11.387 -11.459 1.00 97.31 82 ALA A C 1
ATOM 601 O O . ALA A 1 82 ? -0.147 -12.155 -12.196 1.00 97.31 82 ALA A O 1
ATOM 602 N N . VAL A 1 83 ? -1.509 -10.392 -11.946 1.00 97.00 83 VAL A N 1
ATOM 603 C CA . VAL A 1 83 ? -1.657 -10.119 -13.382 1.00 97.00 83 VAL A CA 1
ATOM 604 C C . VAL A 1 83 ? -0.309 -9.762 -14.016 1.00 97.00 83 VAL A C 1
ATOM 606 O O . VAL A 1 83 ? 0.033 -10.296 -15.070 1.00 97.00 83 VAL A O 1
ATOM 609 N N . ALA A 1 84 ? 0.491 -8.915 -13.366 1.00 95.25 84 ALA A N 1
ATOM 610 C CA . ALA A 1 84 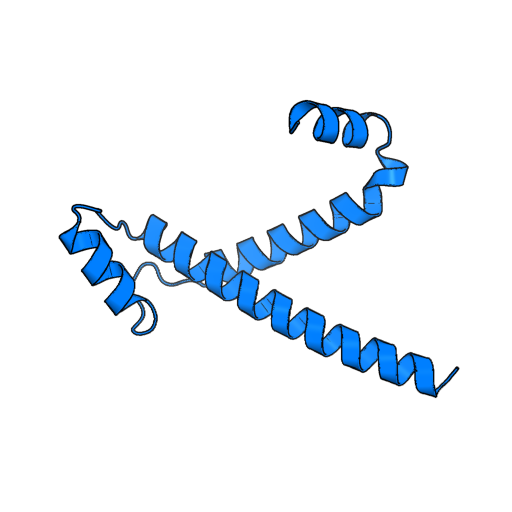? 1.819 -8.543 -13.845 1.00 95.25 84 ALA A CA 1
ATOM 611 C C . ALA A 1 84 ? 2.761 -9.753 -13.950 1.00 95.25 84 ALA A C 1
ATOM 613 O O . ALA A 1 84 ? 3.500 -9.848 -14.930 1.00 95.25 84 ALA A O 1
ATOM 614 N N . PHE A 1 85 ? 2.704 -10.692 -12.998 1.00 96.12 85 PHE A N 1
ATOM 615 C CA . PHE A 1 85 ? 3.456 -11.947 -13.075 1.00 96.12 85 PHE A CA 1
ATOM 616 C C . PHE A 1 85 ? 3.047 -12.782 -14.288 1.00 96.12 85 PHE A C 1
ATOM 618 O O . PHE A 1 85 ? 3.916 -13.208 -15.043 1.00 96.12 85 PHE A O 1
ATOM 625 N N . ILE A 1 86 ? 1.744 -12.949 -14.530 1.00 96.31 86 ILE A N 1
ATOM 626 C CA . ILE A 1 86 ? 1.249 -13.684 -15.703 1.00 96.31 86 ILE A CA 1
ATOM 627 C C . ILE A 1 86 ? 1.760 -13.032 -16.994 1.00 96.31 86 ILE A C 1
ATOM 629 O O . ILE A 1 86 ? 2.313 -13.714 -17.853 1.00 96.31 86 ILE A O 1
ATOM 633 N N . PHE A 1 87 ? 1.636 -11.708 -17.128 1.00 95.44 87 PHE A N 1
ATOM 634 C CA . PHE A 1 87 ? 2.139 -10.993 -18.306 1.00 95.44 87 PHE A CA 1
ATOM 635 C C . PHE A 1 87 ? 3.659 -11.112 -18.476 1.00 95.44 87 PHE A C 1
ATOM 637 O O . PHE A 1 87 ? 4.140 -11.214 -19.607 1.00 95.44 87 PHE A O 1
ATOM 644 N N . ALA A 1 88 ? 4.418 -11.089 -17.378 1.00 95.75 88 ALA A N 1
ATOM 645 C CA . ALA A 1 88 ? 5.867 -11.242 -17.410 1.00 95.75 88 ALA A CA 1
ATOM 646 C C . ALA A 1 88 ? 6.275 -12.635 -17.907 1.00 95.75 88 ALA A C 1
ATOM 648 O O . ALA A 1 88 ? 7.119 -12.723 -18.798 1.00 95.75 88 ALA A O 1
ATOM 649 N N . GLU A 1 89 ? 5.635 -13.691 -17.400 1.00 95.25 89 GLU A N 1
ATOM 650 C CA . GLU A 1 89 ? 5.873 -15.072 -17.832 1.00 95.25 89 GLU A CA 1
ATOM 651 C C . GLU A 1 89 ? 5.493 -15.279 -19.299 1.00 95.25 89 GLU A C 1
ATOM 653 O O . GLU A 1 89 ? 6.303 -15.765 -20.084 1.00 95.25 89 GLU A O 1
ATOM 658 N N . VAL A 1 90 ? 4.309 -14.818 -19.720 1.00 95.38 90 VAL A N 1
ATOM 659 C CA . VAL A 1 90 ? 3.879 -14.906 -21.125 1.00 95.38 90 VAL A CA 1
ATOM 660 C C . VAL A 1 90 ? 4.892 -14.222 -22.044 1.00 95.38 90 VAL A C 1
ATOM 662 O O . VAL A 1 90 ? 5.317 -14.806 -23.035 1.00 95.38 90 VAL A O 1
ATOM 665 N N . ARG A 1 91 ? 5.347 -13.007 -21.706 1.00 95.94 91 ARG A N 1
ATOM 666 C CA . ARG A 1 91 ? 6.376 -12.304 -22.488 1.00 95.94 91 ARG A CA 1
ATOM 667 C C . ARG A 1 91 ? 7.704 -13.063 -22.521 1.00 95.94 91 ARG A C 1
ATOM 669 O O . ARG A 1 91 ? 8.406 -12.979 -23.524 1.00 95.94 91 ARG A O 1
ATOM 676 N N . ASN A 1 92 ? 8.067 -13.732 -21.430 1.00 95.44 92 ASN A N 1
ATOM 677 C CA . ASN A 1 92 ? 9.300 -14.502 -21.330 1.00 95.44 92 ASN A CA 1
ATOM 678 C C . ASN A 1 92 ? 9.267 -15.752 -22.220 1.00 95.44 92 ASN A C 1
ATOM 680 O O . ASN A 1 92 ? 10.265 -16.055 -22.851 1.00 95.44 92 ASN A O 1
ATOM 684 N N . LEU A 1 93 ? 8.114 -16.419 -22.338 1.00 94.00 93 LEU A N 1
ATOM 685 C CA . LEU A 1 93 ? 7.941 -17.595 -23.202 1.00 94.00 93 LEU A CA 1
ATOM 686 C C . LEU A 1 93 ? 8.033 -17.284 -24.708 1.00 94.00 93 LEU A C 1
ATOM 688 O O . LEU A 1 93 ? 8.319 -18.179 -25.497 1.00 94.00 93 LEU A O 1
ATOM 692 N N . PHE A 1 94 ? 7.770 -16.038 -25.111 1.00 93.44 94 PHE A N 1
ATOM 693 C CA . PHE A 1 94 ? 7.874 -15.579 -26.505 1.00 93.44 94 PHE A CA 1
ATOM 694 C C . PHE A 1 94 ? 9.191 -14.854 -26.824 1.00 93.44 94 PHE A C 1
ATOM 696 O O . PHE A 1 94 ? 9.329 -14.292 -27.913 1.00 93.44 94 PHE A O 1
ATOM 703 N N . LYS A 1 95 ? 10.132 -14.818 -25.878 1.00 73.81 95 LYS A N 1
ATOM 704 C CA . LYS A 1 95 ? 11.505 -14.353 -26.093 1.00 73.81 95 LYS A CA 1
ATOM 705 C C . LYS A 1 95 ? 12.445 -15.537 -26.242 1.00 73.81 95 LYS A C 1
ATOM 707 O O . LYS A 1 95 ? 13.390 -15.382 -27.043 1.00 73.81 95 LYS A O 1
#

Foldseek 3Di:
DVVVVVVCCVVCVVVCVVVVVVVVVLVVQLVVLLVVAWLDDDPVCVVVVVVVVVVVDDRGSSNRSNVRSVVSSVVVVVVVVVVVVVVVVVVVVVD

Solvent-accessible surface area (backbone atoms only — not comparable to full-atom values): 5261 Å² total; per-residue (Å²): 112,69,68,59,54,53,49,49,42,67,76,38,44,78,81,34,41,67,60,52,51,53,52,51,52,50,52,51,48,34,51,53,34,32,71,70,34,54,52,57,86,47,87,90,48,40,72,59,48,56,56,40,43,76,74,71,51,83,84,47,44,66,57,39,13,50,53,48,6,51,52,49,31,53,53,50,51,51,51,51,49,55,53,50,50,52,54,51,51,56,55,56,78,78,104

Mean predicted aligned error: 5.88 Å

Radius of gyration: 18.59 Å; Cα contacts (8 Å, |Δi|>4): 43; chains: 1; bounding box: 38×34×51 Å